Protein AF-A0A8H6W3G2-F1 (afdb_monomer_lite)

Organism: Mycena chlorophos (NCBI:txid658473)

Radius of gyration: 17.35 Å; chains: 1; bounding box: 37×32×39 Å

Foldseek 3Di:
DPLPDPLSVVLVVVPDDADQAADDDDPQVLQVLLCVLQVHHGDDDDDCDPPDPVVNVVVVCCVVPNDCVPADHPHVSCVSVVDDGDDSNRCSVPPVNVVRD

Secondary structure (DSSP, 8-state):
----SHHHHHTT-TT------S----HHHHHHHHHHHHTS-------S--SSHHHHHHHHHHHHH-SSTTS-SS-HHHHHTT-----HHHHIIIIIHHHH-

Sequence (101 aa):
MNYDTPKGREVGVLGGVFPVVSMRFTYPEFAKAIEKGIKKPVKFVPVESGGMAEYDETYEFQAQYGLYKDTPCPNPKLVALGVKFGSMEEFIAQEVVPRFG

pLDDT: mean 88.56, std 7.53, range [53.69, 96.56]

Structure (mmCIF, N/CA/C/O backbone):
data_AF-A0A8H6W3G2-F1
#
_entry.id   AF-A0A8H6W3G2-F1
#
loop_
_atom_site.group_PDB
_atom_site.id
_atom_site.type_symbol
_atom_site.label_atom_id
_atom_site.label_alt_id
_atom_site.label_comp_id
_atom_site.label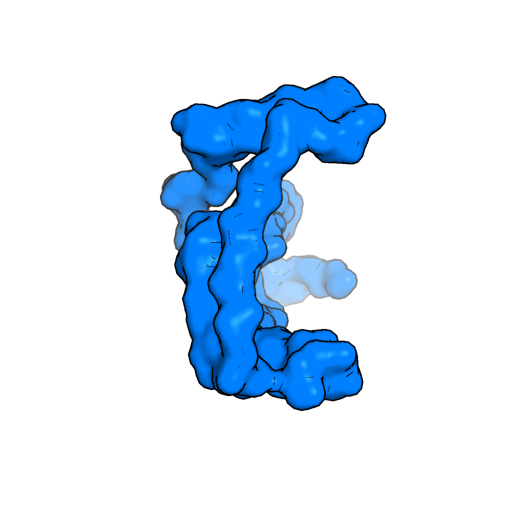_asym_id
_atom_site.label_entity_id
_atom_site.label_seq_id
_atom_site.pdbx_PDB_ins_code
_atom_site.Cartn_x
_atom_site.Cartn_y
_atom_site.Cartn_z
_atom_site.occupancy
_atom_site.B_iso_or_equiv
_atom_site.auth_seq_id
_atom_site.auth_comp_id
_atom_site.auth_asym_id
_atom_site.auth_atom_id
_atom_site.pdbx_PDB_model_num
ATOM 1 N N . MET A 1 1 ? 16.718 -11.138 -4.437 1.00 53.69 1 MET A N 1
ATOM 2 C CA . MET A 1 1 ? 16.419 -11.931 -5.650 1.00 53.69 1 MET A CA 1
ATOM 3 C C . MET A 1 1 ? 17.411 -11.537 -6.727 1.00 53.69 1 MET A C 1
ATOM 5 O O . MET A 1 1 ? 17.645 -10.346 -6.881 1.00 53.69 1 MET A O 1
ATOM 9 N N . ASN A 1 2 ? 18.015 -12.498 -7.427 1.00 54.44 2 ASN A N 1
ATOM 10 C CA . ASN A 1 2 ? 18.812 -12.195 -8.614 1.00 54.44 2 ASN A CA 1
ATOM 11 C C . ASN A 1 2 ? 17.844 -11.981 -9.789 1.00 54.44 2 ASN A C 1
ATOM 13 O O . ASN A 1 2 ? 17.154 -12.916 -10.189 1.00 54.44 2 ASN A O 1
ATOM 17 N N . TYR A 1 3 ? 17.739 -10.746 -10.279 1.00 64.19 3 TYR A N 1
ATOM 18 C CA . TYR A 1 3 ? 16.835 -10.391 -11.378 1.00 64.19 3 TYR A CA 1
ATOM 19 C C . TYR A 1 3 ? 17.461 -10.624 -12.760 1.00 64.19 3 TYR A C 1
ATOM 21 O O . TYR A 1 3 ? 16.761 -10.481 -13.762 1.00 64.19 3 TYR A O 1
ATOM 29 N N . ASP A 1 4 ? 18.736 -11.031 -12.832 1.00 74.44 4 ASP A N 1
ATOM 30 C CA . ASP A 1 4 ? 19.412 -11.408 -14.079 1.00 74.44 4 ASP A CA 1
ATOM 31 C C . ASP A 1 4 ? 19.026 -12.825 -14.526 1.00 74.44 4 ASP A C 1
ATOM 33 O O . ASP A 1 4 ? 19.822 -13.759 -14.574 1.00 74.44 4 ASP A O 1
ATOM 37 N N . THR A 1 5 ? 17.739 -12.990 -14.817 1.00 79.56 5 THR A N 1
ATOM 38 C CA . THR A 1 5 ? 17.155 -14.205 -15.388 1.00 79.56 5 THR A CA 1
ATOM 39 C C . THR A 1 5 ? 16.609 -13.897 -16.784 1.00 79.56 5 THR A C 1
ATOM 41 O O . THR A 1 5 ? 16.302 -12.734 -17.072 1.00 79.56 5 THR A O 1
ATOM 44 N N . PRO A 1 6 ? 16.410 -14.904 -17.659 1.00 80.81 6 PRO A N 1
ATOM 45 C CA . PRO A 1 6 ? 15.748 -14.696 -18.950 1.00 80.81 6 PRO A CA 1
ATOM 46 C C . PRO A 1 6 ? 14.406 -13.966 -18.810 1.00 80.81 6 PRO A C 1
ATOM 48 O O . PRO A 1 6 ? 14.133 -13.030 -19.558 1.00 80.81 6 PRO A O 1
ATOM 51 N N . LYS A 1 7 ? 13.624 -14.313 -17.776 1.00 79.31 7 LYS A N 1
ATOM 52 C CA . LYS A 1 7 ? 12.348 -13.656 -17.482 1.00 79.31 7 LYS A CA 1
ATOM 53 C C . LYS A 1 7 ? 12.528 -12.202 -17.048 1.00 79.31 7 LYS A C 1
ATOM 55 O O . LYS A 1 7 ? 11.786 -11.344 -17.506 1.00 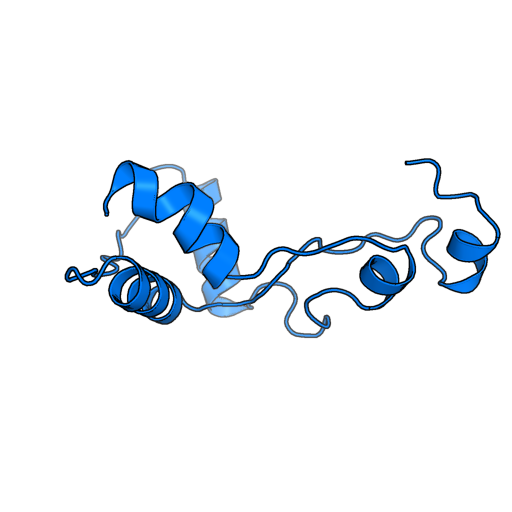79.31 7 LYS A O 1
ATOM 60 N N . GLY A 1 8 ? 13.526 -11.909 -16.211 1.00 77.56 8 GLY A N 1
ATOM 61 C CA . GLY A 1 8 ? 13.839 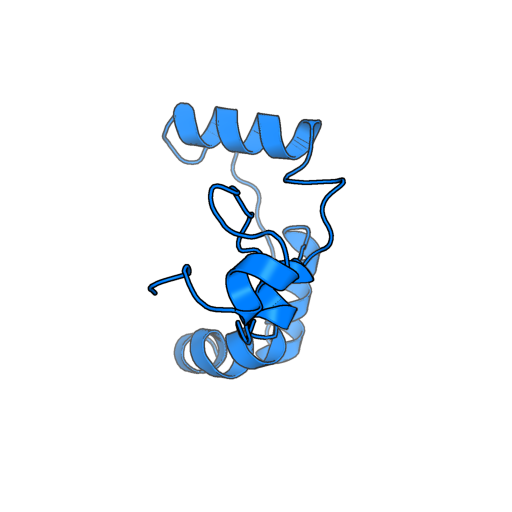-10.545 -15.774 1.00 77.56 8 GLY A CA 1
ATOM 62 C C . GLY A 1 8 ? 14.270 -9.613 -16.912 1.00 77.56 8 GLY A C 1
ATOM 63 O O . GLY A 1 8 ? 13.914 -8.431 -16.913 1.00 77.56 8 GLY A O 1
ATOM 64 N N . ARG A 1 9 ? 14.969 -10.156 -17.917 1.00 81.06 9 ARG A N 1
ATOM 65 C CA . ARG A 1 9 ? 15.303 -9.447 -19.162 1.00 81.06 9 ARG A CA 1
ATOM 66 C C . ARG A 1 9 ? 14.061 -9.210 -20.027 1.00 81.06 9 ARG A C 1
ATOM 68 O O . ARG A 1 9 ? 13.848 -8.085 -20.461 1.00 81.06 9 ARG A O 1
ATOM 75 N N . GLU A 1 10 ? 13.220 -10.230 -20.210 1.00 82.38 10 GLU A N 1
ATOM 76 C CA . GLU A 1 10 ? 11.967 -10.160 -20.985 1.00 82.38 10 GLU A CA 1
ATOM 77 C C . GLU A 1 10 ? 11.005 -9.084 -20.456 1.00 82.38 10 GLU A C 1
ATOM 79 O O . GLU A 1 10 ? 10.504 -8.266 -21.222 1.00 82.38 10 GLU A O 1
ATOM 84 N N . VAL A 1 11 ? 10.767 -9.042 -19.141 1.00 81.38 11 VAL A N 1
ATOM 85 C CA . VAL A 1 11 ? 9.828 -8.073 -18.544 1.00 81.38 11 VAL A CA 1
ATOM 86 C C . VAL A 1 11 ? 10.445 -6.681 -18.329 1.00 81.38 11 VAL A C 1
ATOM 88 O O . VAL A 1 11 ? 9.771 -5.760 -17.858 1.00 81.38 11 VAL A O 1
ATOM 91 N N . GLY A 1 12 ? 11.732 -6.513 -18.655 1.00 80.50 12 GLY A N 1
ATOM 92 C CA . GLY A 1 12 ? 12.452 -5.247 -18.552 1.00 80.50 12 GLY A CA 1
ATOM 93 C C . GLY A 1 12 ? 12.484 -4.694 -17.127 1.00 80.50 12 GLY A C 1
ATOM 94 O O . GLY A 1 12 ? 12.054 -3.556 -16.907 1.00 80.50 12 GLY A O 1
ATOM 95 N N . VAL A 1 13 ? 12.923 -5.515 -16.164 1.00 81.00 13 VAL A N 1
ATOM 96 C CA . VAL A 1 13 ? 13.064 -5.119 -14.745 1.00 81.00 13 VAL A CA 1
ATOM 97 C C . VAL A 1 13 ? 14.506 -4.845 -14.319 1.00 81.00 13 VAL A C 1
ATOM 99 O O . VAL A 1 13 ? 14.732 -4.282 -13.250 1.00 81.00 13 VAL A O 1
ATOM 102 N N . LEU A 1 14 ? 15.490 -5.220 -15.139 1.00 81.56 14 LEU A N 1
ATOM 103 C CA . LEU A 1 14 ? 16.899 -4.968 -14.844 1.00 81.56 14 LEU A CA 1
ATOM 104 C C . LEU A 1 14 ? 17.183 -3.464 -14.789 1.00 81.56 14 LEU A C 1
ATOM 106 O O . LEU A 1 14 ? 16.903 -2.743 -15.742 1.00 81.56 14 LEU A O 1
ATOM 110 N N . GLY A 1 15 ? 17.723 -3.002 -13.659 1.00 77.81 15 GLY A N 1
ATOM 111 C CA . GLY A 1 15 ? 18.035 -1.589 -13.417 1.00 77.81 15 GLY A CA 1
ATOM 112 C C . GLY A 1 15 ? 16.818 -0.683 -13.184 1.00 77.81 15 GLY A C 1
ATOM 113 O O . GLY A 1 15 ? 16.990 0.520 -13.019 1.00 77.81 15 GLY A O 1
ATOM 114 N N . GLY A 1 16 ? 15.598 -1.233 -13.165 1.00 82.12 16 GLY A N 1
ATOM 115 C CA . GLY A 1 16 ? 14.375 -0.461 -12.954 1.00 82.12 16 GLY A CA 1
ATOM 116 C C . GLY A 1 16 ? 14.024 -0.284 -11.477 1.00 82.12 16 GLY A C 1
ATOM 117 O O . GLY A 1 16 ? 14.219 -1.189 -10.666 1.00 82.12 16 GLY A O 1
ATOM 118 N N . VAL A 1 17 ? 13.445 0.869 -11.139 1.00 82.50 17 VAL A N 1
ATOM 119 C CA . VAL A 1 17 ? 12.819 1.118 -9.834 1.00 82.50 17 VAL A CA 1
ATOM 120 C C . VAL A 1 17 ? 11.315 0.925 -9.977 1.00 82.50 17 VAL A C 1
ATOM 122 O O . VAL A 1 17 ? 10.674 1.581 -10.797 1.00 82.50 17 VAL A O 1
ATOM 125 N N . PHE A 1 18 ? 10.748 0.018 -9.181 1.00 86.25 18 PHE A N 1
ATOM 126 C CA . PHE A 1 18 ? 9.325 -0.311 -9.223 1.00 86.25 18 PHE A CA 1
ATOM 127 C C . PHE A 1 18 ? 8.706 -0.129 -7.838 1.00 86.25 18 PHE A C 1
ATOM 129 O O . PHE A 1 18 ? 9.186 -0.747 -6.886 1.00 86.25 18 PHE A O 1
ATOM 136 N N . PRO A 1 19 ? 7.641 0.680 -7.700 1.00 86.56 19 PRO A N 1
ATOM 137 C CA . PRO A 1 19 ? 6.949 0.806 -6.428 1.00 86.56 19 PRO A CA 1
ATOM 138 C C . PRO A 1 19 ? 6.280 -0.525 -6.066 1.00 86.56 19 PRO A C 1
ATOM 140 O O . PRO A 1 19 ? 5.562 -1.118 -6.876 1.00 86.56 19 PRO A O 1
ATOM 143 N N . VAL A 1 20 ? 6.519 -0.988 -4.839 1.00 88.81 20 VAL A N 1
ATOM 144 C CA . VAL A 1 20 ? 5.914 -2.207 -4.292 1.00 88.81 20 VAL A CA 1
ATOM 145 C C . VAL A 1 20 ? 4.660 -1.804 -3.527 1.00 88.81 20 VAL A C 1
ATOM 147 O O . VAL A 1 20 ? 4.705 -1.516 -2.336 1.00 88.81 20 VAL A O 1
ATOM 150 N N . VAL A 1 21 ? 3.540 -1.740 -4.241 1.00 89.69 21 VAL A N 1
ATOM 151 C CA . VAL A 1 21 ? 2.231 -1.393 -3.677 1.00 89.69 21 VAL A CA 1
ATOM 152 C C . VAL A 1 21 ? 1.231 -2.457 -4.120 1.00 89.69 21 VAL A C 1
ATOM 154 O O . VAL A 1 21 ? 1.215 -2.827 -5.294 1.00 89.69 21 VAL A O 1
ATOM 157 N N . SER A 1 22 ? 0.438 -2.982 -3.184 1.00 90.31 22 SER A N 1
ATOM 158 C CA . SER A 1 22 ? -0.588 -3.999 -3.455 1.00 90.31 22 SER A CA 1
ATOM 159 C C . SER A 1 22 ? -1.928 -3.387 -3.866 1.00 90.31 22 SER A C 1
ATOM 161 O O . SER A 1 22 ? -2.598 -3.894 -4.759 1.00 90.31 22 SER A O 1
ATOM 163 N N . MET A 1 23 ? -2.319 -2.293 -3.216 1.00 89.62 23 MET A N 1
ATOM 164 C CA . MET A 1 23 ? -3.593 -1.602 -3.412 1.00 89.62 23 MET A CA 1
ATOM 165 C C . MET A 1 23 ? -3.490 -0.151 -2.947 1.00 89.62 23 MET A C 1
ATOM 167 O O . MET A 1 23 ? -2.568 0.213 -2.218 1.00 89.62 23 MET A O 1
ATOM 171 N N . ARG A 1 24 ? -4.443 0.682 -3.367 1.00 88.94 24 ARG A N 1
ATOM 172 C CA . ARG A 1 24 ? -4.567 2.069 -2.910 1.00 88.94 24 ARG A CA 1
ATOM 173 C C . ARG A 1 24 ? -5.894 2.245 -2.200 1.00 88.94 24 ARG A C 1
ATOM 175 O O . ARG A 1 24 ? -6.927 1.857 -2.734 1.00 88.94 24 ARG A O 1
ATOM 182 N N . PHE A 1 25 ? -5.834 2.873 -1.039 1.00 89.25 25 PHE A N 1
ATOM 183 C CA . PHE A 1 25 ? -6.996 3.276 -0.270 1.00 89.25 25 PHE A CA 1
ATOM 184 C C . PHE A 1 25 ? -6.794 4.694 0.232 1.00 89.25 25 PHE A C 1
ATOM 186 O O . PHE A 1 25 ? -5.683 5.092 0.583 1.00 89.25 25 PHE A O 1
ATOM 193 N N . THR A 1 26 ? -7.888 5.429 0.330 1.00 89.62 26 THR A N 1
ATOM 194 C CA . THR A 1 26 ? -7.975 6.541 1.271 1.00 89.62 26 THR A CA 1
ATOM 195 C C . THR A 1 26 ? -8.084 5.991 2.699 1.00 89.62 26 THR A C 1
ATOM 197 O O . THR A 1 26 ? -8.597 4.889 2.919 1.00 89.62 26 THR A O 1
ATOM 200 N N . TYR A 1 27 ? -7.648 6.756 3.703 1.00 90.69 27 TYR A N 1
ATOM 201 C CA . TYR A 1 27 ? -7.780 6.334 5.105 1.00 90.69 27 TYR A CA 1
ATOM 202 C C . TYR A 1 27 ? -9.223 5.967 5.519 1.00 90.69 27 TYR A C 1
ATOM 204 O O . TYR A 1 27 ? -9.396 4.969 6.224 1.00 90.69 27 TYR A O 1
ATOM 212 N N . PRO A 1 28 ? -10.281 6.673 5.063 1.00 92.19 28 PRO A N 1
ATOM 213 C CA . PRO A 1 28 ? -11.659 6.260 5.327 1.00 92.19 28 PRO A CA 1
ATOM 214 C C . PRO A 1 28 ? -12.050 4.924 4.684 1.00 92.19 28 PRO A C 1
ATOM 216 O O . PRO A 1 28 ? -12.784 4.149 5.295 1.00 92.19 28 PRO A O 1
ATOM 219 N N . GLU A 1 29 ? -11.587 4.629 3.467 1.00 93.69 29 GLU A N 1
ATOM 220 C CA . GLU A 1 29 ? -11.852 3.332 2.826 1.00 93.69 29 GLU A CA 1
ATOM 221 C C . GLU A 1 29 ? -11.140 2.197 3.559 1.00 93.69 29 GLU A C 1
ATOM 223 O O . GLU A 1 29 ? -11.736 1.144 3.786 1.00 93.69 29 GLU A O 1
ATOM 228 N N . PHE A 1 30 ? -9.905 2.437 4.003 1.00 94.06 30 PHE A N 1
ATOM 229 C CA . PHE A 1 30 ? -9.154 1.492 4.822 1.00 94.06 30 PHE A CA 1
ATOM 230 C C . PHE A 1 30 ? -9.875 1.197 6.147 1.00 94.06 30 PHE A C 1
ATOM 232 O O . PHE A 1 30 ? -10.077 0.034 6.497 1.00 94.06 30 PHE A O 1
ATOM 239 N N . ALA A 1 31 ? -10.361 2.235 6.841 1.00 95.00 31 ALA A N 1
ATOM 240 C CA . ALA A 1 31 ? -11.159 2.081 8.059 1.00 95.00 31 ALA A CA 1
ATOM 241 C C . ALA A 1 31 ? -12.446 1.270 7.816 1.00 95.00 31 ALA A C 1
ATOM 243 O O . ALA A 1 31 ? -12.747 0.360 8.587 1.00 95.00 31 ALA A O 1
ATOM 244 N N . LYS A 1 32 ? -13.167 1.533 6.716 1.00 95.62 32 LYS A N 1
ATOM 245 C CA . LYS A 1 32 ? -14.367 0.765 6.330 1.00 95.62 32 LYS A CA 1
ATOM 246 C C . LYS A 1 32 ? -14.058 -0.702 6.028 1.00 95.62 32 LYS A C 1
ATOM 248 O O . LYS A 1 32 ? -14.845 -1.575 6.393 1.00 95.62 32 LYS A O 1
ATOM 253 N N . ALA A 1 33 ? -12.935 -0.988 5.369 1.00 95.31 33 ALA A N 1
ATOM 254 C CA . ALA A 1 33 ? -12.510 -2.359 5.096 1.00 95.31 33 ALA A CA 1
ATOM 255 C C . ALA A 1 33 ? -12.250 -3.128 6.402 1.00 95.31 33 ALA A C 1
ATOM 257 O O . ALA A 1 33 ? -12.736 -4.249 6.563 1.00 95.31 33 ALA A O 1
ATOM 258 N N . ILE A 1 34 ? -11.563 -2.498 7.359 1.00 95.88 34 ILE A N 1
ATOM 259 C CA . ILE A 1 34 ? -11.319 -3.064 8.691 1.00 95.88 34 ILE A CA 1
ATOM 260 C C . ILE A 1 34 ? -12.639 -3.281 9.438 1.00 95.88 34 ILE A C 1
ATOM 262 O O . ILE A 1 34 ? -12.878 -4.395 9.900 1.00 95.88 34 ILE A O 1
ATOM 266 N N . GLU A 1 35 ? -13.511 -2.267 9.516 1.00 96.00 35 GLU A N 1
ATOM 267 C CA . GLU A 1 35 ? -14.829 -2.352 10.171 1.00 96.00 35 GLU A CA 1
ATOM 268 C C . GLU A 1 35 ? -15.640 -3.544 9.654 1.00 96.00 35 GLU A C 1
ATOM 270 O O . GLU A 1 35 ? -16.163 -4.337 10.441 1.00 96.00 35 GLU A O 1
ATOM 275 N N . LYS A 1 36 ? -15.684 -3.722 8.328 1.00 93.75 36 LYS A N 1
ATOM 276 C CA . LYS A 1 36 ? -16.359 -4.858 7.691 1.00 93.75 36 LYS A CA 1
ATOM 277 C C . LYS A 1 36 ? -15.767 -6.200 8.126 1.00 93.75 36 LYS A C 1
ATOM 279 O O . LYS A 1 36 ? -16.514 -7.161 8.308 1.00 93.75 36 LYS A O 1
ATOM 284 N N . GLY A 1 37 ? -14.446 -6.282 8.269 1.00 93.38 37 GLY A N 1
ATOM 285 C CA . GLY A 1 37 ? -13.764 -7.523 8.619 1.00 93.38 37 GLY A CA 1
ATOM 286 C C . GLY A 1 37 ? -13.872 -7.907 10.095 1.00 93.38 37 GLY A C 1
ATOM 287 O O . GLY A 1 37 ? -14.134 -9.070 10.389 1.00 93.38 37 GLY A O 1
ATOM 288 N N . ILE A 1 38 ? -13.738 -6.950 11.021 1.00 94.81 38 ILE A N 1
ATOM 289 C CA . ILE A 1 38 ? -13.828 -7.221 12.470 1.00 94.81 38 ILE A CA 1
ATOM 290 C C . ILE A 1 38 ? -15.249 -7.094 13.034 1.00 94.81 38 ILE A C 1
ATOM 292 O O . ILE A 1 38 ? -15.487 -7.459 14.181 1.00 94.81 38 ILE A O 1
ATOM 296 N N . LYS A 1 39 ? -16.200 -6.573 12.246 1.00 92.50 39 LYS A N 1
ATOM 297 C CA . LYS A 1 39 ? -17.606 -6.349 12.636 1.00 92.50 39 LYS A CA 1
ATOM 298 C C . LYS A 1 39 ? -17.770 -5.456 13.874 1.00 92.50 39 LYS A C 1
ATOM 300 O O . LYS A 1 39 ? -18.724 -5.608 14.636 1.00 92.50 39 LYS A O 1
ATOM 305 N N . LYS A 1 40 ? -16.846 -4.516 14.069 1.00 93.94 40 LYS A N 1
ATOM 306 C CA . LYS A 1 40 ? -16.858 -3.510 15.140 1.00 93.94 40 LYS A CA 1
ATOM 307 C C . LYS A 1 40 ? -16.648 -2.131 14.520 1.00 93.94 40 LYS A C 1
ATOM 309 O O . LYS A 1 40 ? -15.925 -2.055 13.529 1.00 93.94 40 LYS A O 1
ATOM 314 N N . PRO A 1 41 ? -17.229 -1.059 15.089 1.00 94.75 41 PRO A N 1
ATOM 315 C CA . PRO A 1 41 ? -17.066 0.285 14.550 1.00 94.75 41 PRO A CA 1
ATOM 316 C C . PRO A 1 41 ? -15.593 0.696 14.473 1.00 94.75 41 PRO A C 1
ATOM 318 O O . PRO A 1 41 ? -14.880 0.614 15.475 1.00 94.75 41 PRO A O 1
ATOM 321 N N . VAL A 1 42 ? -15.152 1.187 13.315 1.00 95.56 42 VAL A N 1
ATOM 322 C CA . VAL A 1 42 ? -13.798 1.724 13.121 1.00 95.56 42 VAL A CA 1
ATOM 323 C C . VAL A 1 42 ? -13.893 3.111 12.515 1.00 95.56 42 VAL A C 1
ATOM 325 O O . VAL A 1 42 ? -14.542 3.335 11.497 1.00 95.56 42 VAL A O 1
ATOM 328 N N . LYS A 1 43 ? -13.207 4.067 13.139 1.00 92.81 43 LYS A N 1
ATOM 329 C CA . LYS A 1 43 ? -13.125 5.440 12.651 1.00 92.81 43 LYS A CA 1
ATOM 330 C C . LYS A 1 43 ? -11.675 5.801 12.410 1.00 92.81 43 LYS A C 1
ATOM 332 O O . LYS A 1 43 ? -10.838 5.641 13.292 1.00 92.81 43 LYS A O 1
ATOM 337 N N . PHE A 1 44 ? -11.406 6.333 11.226 1.00 92.19 44 PHE A N 1
ATOM 338 C CA . PHE A 1 44 ? -10.196 7.104 11.018 1.00 92.19 44 PHE A CA 1
ATOM 339 C C . PHE A 1 44 ? -10.362 8.463 11.703 1.00 92.19 44 PHE A C 1
ATOM 341 O O . PHE A 1 44 ? -11.352 9.156 11.464 1.00 92.19 44 PHE A O 1
ATOM 348 N N . VAL A 1 45 ? -9.408 8.821 12.558 1.00 91.06 45 VAL A N 1
ATOM 349 C CA . VAL A 1 45 ? -9.346 10.125 13.220 1.00 91.06 45 VAL A CA 1
ATOM 350 C C . VAL A 1 45 ? -8.086 10.819 12.706 1.00 91.06 45 VAL A C 1
ATOM 352 O O . VAL A 1 45 ? -6.993 10.331 13.000 1.00 91.06 45 VAL A O 1
ATOM 355 N N . PRO A 1 46 ? -8.206 11.894 11.907 1.00 85.12 46 PRO A N 1
ATOM 356 C CA . PRO A 1 46 ? -7.039 12.638 11.465 1.00 85.12 46 PRO A CA 1
ATOM 357 C C . PRO A 1 46 ? -6.406 13.349 12.663 1.00 85.12 46 PRO A C 1
ATOM 359 O O . PRO A 1 46 ? -7.108 13.868 13.533 1.00 85.12 46 PRO A O 1
ATOM 362 N N . VAL A 1 47 ? -5.080 13.375 12.685 1.00 87.75 47 VAL A N 1
ATOM 363 C CA . VAL A 1 47 ? -4.291 14.196 13.605 1.00 87.75 47 VAL A CA 1
ATOM 364 C C . VAL A 1 47 ? -3.592 15.283 12.800 1.00 87.75 47 VAL A C 1
ATOM 366 O O . VAL A 1 47 ? -3.301 15.078 11.623 1.00 87.75 47 VAL A O 1
ATOM 369 N N . GLU A 1 48 ? -3.348 16.435 13.420 1.00 85.31 48 GLU A N 1
ATOM 370 C CA . GLU A 1 48 ? -2.701 17.574 12.753 1.00 85.31 48 GLU A CA 1
ATOM 371 C C . GLU A 1 48 ? -1.217 17.318 12.456 1.00 85.31 48 GLU A C 1
ATOM 373 O O . GLU A 1 48 ? -0.685 17.879 11.508 1.00 85.31 48 GLU A O 1
ATOM 378 N N . SER A 1 49 ? -0.558 16.463 13.246 1.00 89.50 49 SER A N 1
ATOM 379 C CA . SER A 1 49 ? 0.856 16.118 13.089 1.00 89.50 49 SER A CA 1
ATOM 380 C C . SER A 1 49 ? 1.139 14.702 13.598 1.00 89.50 49 SER A C 1
ATOM 382 O O . SER A 1 49 ? 0.578 14.260 14.605 1.00 89.50 49 SER A O 1
ATOM 384 N N . GLY A 1 50 ? 2.035 13.995 12.911 1.00 84.50 50 GLY A N 1
ATOM 385 C CA . GLY A 1 50 ? 2.642 12.731 13.324 1.00 84.50 50 GLY A CA 1
ATOM 386 C C . GLY A 1 50 ? 3.794 12.895 14.323 1.00 84.50 50 GLY A C 1
ATOM 387 O O . GLY A 1 50 ? 4.370 11.895 14.751 1.00 84.50 50 GLY A O 1
ATOM 388 N N . GLY A 1 51 ? 4.133 14.133 14.705 1.00 91.00 51 GLY A N 1
ATOM 389 C CA . GLY A 1 51 ? 5.172 14.459 15.685 1.00 91.00 51 GLY A CA 1
ATOM 390 C C . GLY A 1 51 ? 6.590 14.565 15.116 1.00 91.00 51 GLY A C 1
ATOM 391 O O . GLY A 1 51 ? 7.530 14.768 15.884 1.00 91.00 51 GLY A O 1
ATOM 392 N N . MET A 1 52 ? 6.756 14.441 13.795 1.00 94.06 52 MET A N 1
ATOM 393 C CA . MET A 1 52 ? 8.009 14.703 13.079 1.00 94.06 52 MET A CA 1
ATOM 394 C C . MET A 1 52 ? 7.696 15.449 11.785 1.00 94.06 52 MET A C 1
ATOM 396 O O . MET A 1 52 ? 6.866 14.988 10.997 1.00 94.06 52 MET A O 1
ATOM 400 N N . ALA A 1 53 ? 8.383 16.568 11.562 1.00 93.56 53 ALA A N 1
ATOM 401 C CA . ALA A 1 53 ? 8.125 17.455 10.431 1.00 93.56 53 ALA A CA 1
ATOM 402 C C . ALA A 1 53 ? 8.265 16.728 9.085 1.00 93.56 53 ALA A C 1
ATOM 404 O O . ALA A 1 53 ? 7.452 16.915 8.189 1.00 93.56 53 ALA A O 1
ATOM 405 N N . GLU A 1 54 ? 9.235 15.822 8.969 1.00 93.19 54 GLU A N 1
ATOM 406 C CA . GLU A 1 54 ? 9.499 15.070 7.744 1.00 93.19 54 GLU A CA 1
ATOM 407 C C . GLU A 1 54 ? 8.331 14.146 7.364 1.00 93.19 54 GLU A C 1
ATOM 409 O O . GLU A 1 54 ? 8.043 13.950 6.179 1.00 93.19 54 GLU A O 1
ATOM 414 N N . TYR A 1 55 ? 7.638 13.575 8.357 1.00 91.19 55 TYR A N 1
ATOM 415 C CA . TYR A 1 55 ? 6.446 12.768 8.103 1.00 91.19 55 TYR A CA 1
ATOM 416 C C . TYR A 1 55 ? 5.257 13.636 7.710 1.00 91.19 55 TYR A C 1
ATOM 418 O O . TYR A 1 55 ? 4.545 13.275 6.774 1.00 91.19 55 TYR A O 1
ATOM 426 N N . ASP A 1 56 ? 5.067 14.772 8.376 1.00 92.25 56 ASP A N 1
ATOM 427 C CA . ASP A 1 56 ? 3.964 15.690 8.085 1.00 92.25 56 ASP A CA 1
ATOM 428 C C . ASP A 1 56 ? 4.082 16.257 6.668 1.00 92.25 56 ASP A C 1
ATOM 430 O O . ASP A 1 56 ? 3.146 16.132 5.879 1.00 92.25 56 ASP A O 1
ATOM 434 N N . GLU A 1 57 ? 5.270 16.738 6.291 1.00 93.75 57 GLU A N 1
ATOM 435 C CA . GLU A 1 57 ? 5.570 17.200 4.931 1.00 93.75 57 GLU A CA 1
ATOM 436 C C . GLU A 1 57 ? 5.327 16.098 3.893 1.00 93.75 57 GLU A C 1
ATOM 438 O O . GLU A 1 57 ? 4.762 16.333 2.821 1.00 93.75 57 GLU A O 1
ATOM 443 N N . THR A 1 58 ? 5.713 14.860 4.215 1.00 90.81 58 THR A N 1
ATOM 444 C CA . THR A 1 58 ? 5.487 13.712 3.334 1.00 90.81 58 THR A CA 1
ATOM 445 C C . THR A 1 58 ? 3.994 13.423 3.159 1.00 90.81 58 THR A C 1
ATOM 447 O O . THR A 1 58 ? 3.556 13.159 2.036 1.00 90.81 58 THR A O 1
ATOM 450 N N . TYR A 1 59 ? 3.197 13.467 4.229 1.00 89.56 59 TYR A N 1
ATOM 451 C CA . TYR A 1 59 ? 1.752 13.2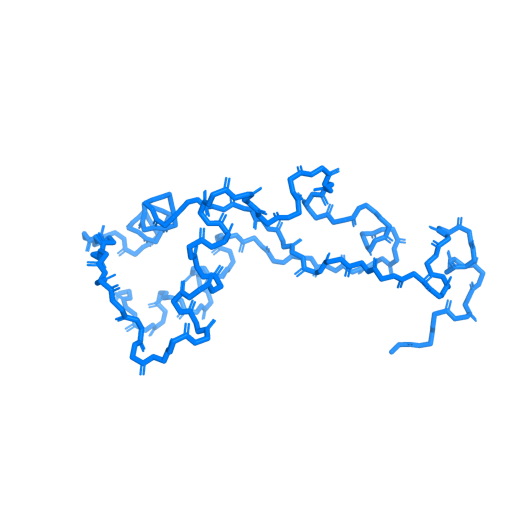44 4.149 1.00 89.56 59 TYR A CA 1
ATOM 452 C C . TYR A 1 59 ? 1.033 14.378 3.423 1.00 89.56 59 TYR A C 1
ATOM 454 O O . TYR A 1 59 ? 0.164 14.094 2.598 1.00 89.56 59 TYR A O 1
ATOM 462 N N . GLU A 1 60 ? 1.415 15.634 3.653 1.00 90.38 60 GLU A N 1
ATOM 463 C CA . GLU A 1 60 ? 0.885 16.784 2.915 1.00 90.38 60 GLU A CA 1
ATOM 464 C C . GLU A 1 60 ? 1.190 16.669 1.421 1.00 90.38 60 GLU A C 1
ATOM 466 O O . GLU A 1 60 ? 0.289 16.772 0.581 1.00 90.38 60 GLU A O 1
ATOM 471 N N . PHE A 1 61 ? 2.440 16.350 1.077 1.00 90.75 61 PHE A N 1
ATOM 472 C CA . PHE A 1 61 ? 2.842 16.117 -0.304 1.00 90.75 61 PHE A CA 1
ATOM 473 C C . PHE A 1 61 ? 2.031 14.980 -0.941 1.00 90.75 61 PHE A C 1
ATOM 475 O O . PHE A 1 61 ? 1.510 15.118 -2.051 1.00 90.75 61 PHE A O 1
ATOM 482 N N . GLN A 1 62 ? 1.867 13.856 -0.240 1.00 89.62 62 GLN A N 1
ATOM 483 C CA . GLN A 1 62 ? 1.068 12.733 -0.731 1.00 89.62 62 GLN A CA 1
ATOM 484 C C . GLN A 1 62 ? -0.419 13.079 -0.851 1.00 89.62 62 GLN A C 1
ATOM 486 O O . GLN A 1 62 ? -1.060 12.628 -1.798 1.00 89.62 62 GLN A O 1
ATOM 491 N N . ALA A 1 63 ? -0.978 13.886 0.047 1.00 86.69 63 ALA A N 1
ATOM 492 C CA . ALA A 1 63 ? -2.365 14.328 -0.039 1.00 86.69 63 ALA A CA 1
ATOM 493 C C . ALA A 1 63 ? -2.589 15.231 -1.262 1.00 86.69 63 ALA A C 1
ATOM 495 O O . ALA A 1 63 ? -3.581 15.076 -1.977 1.00 86.69 63 ALA A O 1
ATOM 496 N N . GLN A 1 64 ? -1.644 16.130 -1.546 1.00 89.38 64 GLN A N 1
ATOM 497 C CA . GLN A 1 64 ? -1.737 17.067 -2.663 1.00 89.38 64 GLN A CA 1
ATOM 498 C C . GLN A 1 64 ? -1.484 16.387 -4.017 1.00 89.38 64 GLN A C 1
ATOM 500 O O . GLN A 1 64 ? -2.256 16.536 -4.970 1.00 89.38 64 GLN A O 1
ATOM 505 N N . TYR A 1 65 ? -0.411 15.605 -4.118 1.00 88.56 65 TYR A N 1
ATOM 506 C CA . TYR A 1 65 ? 0.069 15.077 -5.396 1.00 88.56 65 TYR A CA 1
ATOM 507 C C . TYR A 1 65 ? -0.259 13.601 -5.610 1.00 88.56 65 TYR A C 1
ATOM 509 O O . TYR A 1 65 ? -0.275 13.154 -6.756 1.00 88.56 65 TYR A O 1
ATOM 517 N N . GLY A 1 66 ? -0.655 12.872 -4.565 1.00 85.50 66 GLY A N 1
ATOM 518 C CA . GLY A 1 66 ? -0.875 11.425 -4.567 1.00 85.50 66 GLY A CA 1
ATOM 519 C C . GLY A 1 66 ? 0.400 10.613 -4.745 1.00 85.50 66 GLY A C 1
ATOM 520 O O . GLY A 1 66 ? 1.411 11.083 -5.263 1.00 85.50 66 GLY A O 1
ATOM 521 N N . LEU A 1 67 ? 0.332 9.343 -4.353 1.00 84.06 67 LEU A N 1
ATOM 522 C CA . LEU A 1 67 ? 1.461 8.427 -4.448 1.00 84.06 67 LEU A CA 1
ATOM 523 C C . LEU A 1 67 ? 1.329 7.512 -5.679 1.00 84.06 67 LEU A C 1
ATOM 525 O O . LEU A 1 67 ? 0.427 6.673 -5.771 1.00 84.06 67 LEU A O 1
ATOM 529 N N . TYR A 1 68 ? 2.257 7.673 -6.628 1.00 84.31 68 TYR A N 1
ATOM 530 C CA . TYR A 1 68 ? 2.358 6.875 -7.858 1.00 84.31 68 TYR A CA 1
ATOM 531 C C . TYR A 1 68 ? 1.072 6.86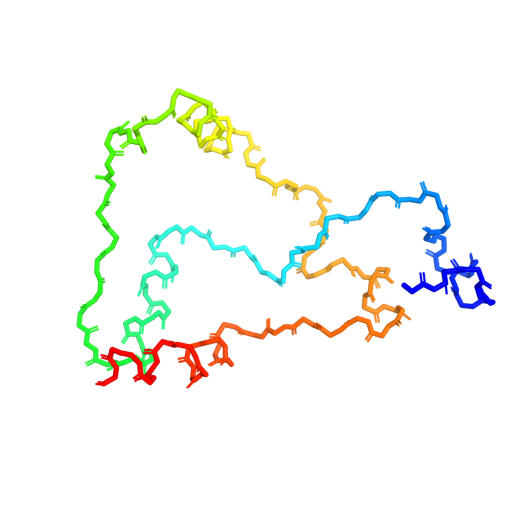1 -8.707 1.00 84.31 68 TYR A C 1
ATOM 533 O O . TYR A 1 68 ? 0.659 5.789 -9.148 1.00 84.31 68 TYR A O 1
ATOM 541 N N . LYS A 1 69 ? 0.414 8.012 -8.911 1.00 81.94 69 LYS A N 1
ATOM 542 C CA . LYS A 1 69 ? -0.899 8.104 -9.589 1.00 81.94 69 LYS A CA 1
ATOM 543 C C . LYS A 1 69 ? -0.947 7.399 -10.953 1.00 81.94 69 LYS A C 1
ATOM 545 O O . LYS A 1 69 ? -1.917 6.701 -11.230 1.00 81.94 69 LYS A O 1
ATOM 550 N N . ASP A 1 70 ? 0.125 7.499 -11.734 1.00 86.31 70 ASP A N 1
ATOM 551 C CA . ASP A 1 70 ? 0.179 6.977 -13.108 1.00 86.31 70 ASP A CA 1
ATOM 552 C C . ASP A 1 70 ? 0.725 5.543 -13.207 1.00 86.31 70 ASP A C 1
ATOM 554 O O . ASP A 1 70 ? 0.876 4.994 -14.299 1.00 86.31 70 ASP A O 1
ATOM 558 N N . THR A 1 71 ? 1.021 4.905 -12.070 1.00 85.69 71 THR A N 1
ATOM 559 C CA . THR A 1 71 ? 1.561 3.542 -12.043 1.00 85.69 71 THR A CA 1
ATOM 560 C C . THR A 1 71 ? 0.455 2.537 -11.715 1.00 85.69 71 THR A C 1
ATOM 562 O O . THR A 1 71 ? -0.206 2.670 -10.677 1.00 85.69 71 THR A O 1
ATOM 565 N N . PRO A 1 72 ? 0.261 1.476 -12.519 1.00 89.12 72 PRO A N 1
ATOM 566 C CA . PRO A 1 72 ? -0.640 0.388 -12.156 1.00 89.12 72 PRO A CA 1
ATOM 567 C C . PRO A 1 72 ? -0.249 -0.250 -10.816 1.00 89.12 72 PRO A C 1
ATOM 569 O O . PRO A 1 72 ? 0.935 -0.412 -10.512 1.00 89.12 72 PRO A O 1
ATOM 572 N N . CYS A 1 73 ? -1.252 -0.601 -10.015 1.00 88.75 73 CYS A N 1
ATOM 573 C CA . CYS A 1 73 ? -1.084 -1.196 -8.694 1.00 88.75 73 CYS A CA 1
ATOM 574 C C . CYS A 1 73 ? -1.983 -2.442 -8.578 1.00 88.75 73 CYS A C 1
ATOM 576 O O . CYS A 1 73 ? -3.201 -2.281 -8.690 1.00 88.75 73 CYS A O 1
ATOM 578 N N . PRO A 1 74 ? -1.423 -3.651 -8.382 1.00 92.38 74 PRO A N 1
ATOM 579 C CA . PRO A 1 74 ? 0.009 -3.956 -8.335 1.00 92.38 74 PRO A CA 1
ATOM 580 C C . PRO A 1 74 ? 0.734 -3.716 -9.666 1.00 92.38 74 PRO A C 1
ATOM 582 O O . PRO A 1 74 ? 0.126 -3.705 -10.736 1.00 92.38 74 PRO A O 1
ATOM 585 N N . ASN A 1 75 ? 2.057 -3.544 -9.614 1.00 91.12 75 ASN A N 1
ATOM 586 C CA . ASN A 1 75 ? 2.845 -3.340 -10.826 1.00 91.12 75 ASN A CA 1
ATOM 587 C C . ASN A 1 75 ? 2.866 -4.628 -11.688 1.00 91.12 75 ASN A C 1
ATOM 589 O O . ASN A 1 75 ? 3.322 -5.669 -11.205 1.00 91.12 75 ASN A O 1
ATOM 593 N N . PRO A 1 76 ? 2.459 -4.581 -12.973 1.00 90.62 76 PRO A N 1
ATOM 594 C CA . PRO A 1 76 ? 2.325 -5.770 -13.815 1.00 90.62 76 PRO A CA 1
ATOM 595 C C . PRO A 1 76 ? 3.661 -6.466 -14.088 1.00 90.62 76 PRO A C 1
ATOM 597 O O . PRO A 1 76 ? 3.690 -7.685 -14.234 1.00 90.62 76 PRO A O 1
ATOM 600 N N . LYS A 1 77 ? 4.781 -5.730 -14.103 1.00 89.62 77 LYS A N 1
ATOM 601 C CA . LYS A 1 77 ? 6.113 -6.330 -14.259 1.00 89.62 77 LYS A CA 1
ATOM 602 C C . LYS A 1 77 ? 6.501 -7.150 -13.034 1.00 89.62 77 LYS A C 1
ATOM 604 O O . LYS A 1 77 ? 7.073 -8.223 -13.183 1.00 89.62 77 LYS A O 1
ATOM 609 N N . LEU A 1 78 ? 6.152 -6.680 -11.834 1.00 89.81 78 LEU A N 1
ATOM 610 C CA . LEU A 1 78 ? 6.385 -7.431 -10.598 1.00 89.81 78 LEU A CA 1
ATOM 611 C C . LEU A 1 78 ? 5.509 -8.688 -10.552 1.00 89.81 78 LEU A C 1
ATOM 613 O O . LEU A 1 78 ? 6.006 -9.770 -10.246 1.00 89.81 78 LEU A O 1
ATOM 617 N N . VAL A 1 79 ? 4.239 -8.578 -10.949 1.00 91.44 79 VAL A N 1
ATOM 618 C CA . VAL A 1 79 ? 3.341 -9.739 -11.073 1.00 91.44 79 VAL A CA 1
ATOM 619 C C . VAL A 1 79 ? 3.887 -10.755 -12.085 1.00 91.44 79 VAL A C 1
ATOM 621 O O . VAL A 1 79 ? 3.913 -11.949 -11.801 1.00 91.44 79 VAL A O 1
ATOM 624 N N . ALA A 1 80 ? 4.404 -10.301 -13.232 1.00 89.50 80 ALA A N 1
ATOM 625 C CA . ALA A 1 80 ? 4.996 -11.167 -14.255 1.00 89.50 80 ALA A CA 1
ATOM 626 C C . ALA A 1 80 ? 6.286 -11.883 -13.803 1.00 89.50 80 ALA A C 1
ATOM 628 O O . ALA A 1 80 ? 6.640 -12.919 -14.367 1.00 89.50 80 ALA A O 1
ATOM 629 N N . LEU A 1 81 ? 6.973 -11.359 -12.781 1.00 88.56 81 LEU A N 1
ATOM 630 C CA . LEU A 1 81 ? 8.087 -12.034 -12.103 1.00 88.56 81 LEU A CA 1
ATOM 631 C C . LEU A 1 81 ? 7.633 -13.057 -11.052 1.00 88.56 81 LEU A C 1
ATOM 633 O O . LEU A 1 81 ? 8.471 -13.700 -10.426 1.00 88.56 81 LEU A O 1
ATOM 637 N N . GLY A 1 82 ? 6.326 -13.202 -10.836 1.00 88.75 82 GLY A N 1
ATOM 638 C CA . GLY A 1 82 ? 5.766 -14.084 -9.817 1.00 88.75 82 GLY A CA 1
ATOM 639 C C . GLY A 1 82 ? 5.707 -13.463 -8.421 1.00 88.75 82 GLY A C 1
ATOM 640 O O . GLY A 1 82 ? 5.476 -14.190 -7.453 1.00 88.75 82 GLY A O 1
ATOM 641 N N . VAL A 1 83 ? 5.896 -12.142 -8.286 1.00 90.88 83 VAL A N 1
ATOM 642 C CA . VAL A 1 83 ? 5.665 -11.455 -7.009 1.00 90.88 83 VAL A CA 1
ATOM 643 C C . VAL A 1 83 ? 4.181 -11.545 -6.671 1.00 90.88 83 VAL A C 1
ATOM 645 O O . VAL A 1 83 ? 3.322 -11.148 -7.460 1.00 90.88 83 VAL A O 1
ATOM 648 N N . LYS A 1 84 ? 3.888 -12.071 -5.482 1.00 91.62 84 LYS A N 1
ATOM 649 C CA . LYS A 1 84 ? 2.531 -12.173 -4.948 1.00 91.62 84 LYS A CA 1
ATOM 650 C C . LYS A 1 84 ? 2.259 -10.982 -4.042 1.00 91.62 84 LYS A C 1
ATOM 652 O O . LYS A 1 84 ? 3.053 -10.690 -3.152 1.00 91.62 84 LYS A O 1
ATOM 657 N N . PHE A 1 85 ? 1.132 -10.325 -4.267 1.00 93.75 85 PHE A N 1
ATOM 658 C CA . PHE A 1 85 ? 0.651 -9.229 -3.438 1.00 93.75 85 PHE A CA 1
ATOM 659 C C . PHE A 1 85 ? -0.544 -9.727 -2.635 1.00 93.75 85 PHE A C 1
ATOM 661 O O . PHE A 1 85 ? -1.440 -10.345 -3.206 1.00 93.75 85 PHE A O 1
ATOM 668 N N . GLY A 1 86 ? -0.533 -9.477 -1.326 1.00 92.44 86 GLY A N 1
ATOM 669 C CA . GLY A 1 86 ? -1.665 -9.799 -0.464 1.00 92.44 86 GLY A CA 1
ATOM 670 C C . GLY A 1 86 ? -2.864 -8.898 -0.750 1.00 92.44 86 GLY A C 1
ATOM 671 O O . GLY A 1 86 ? -2.708 -7.742 -1.157 1.00 92.44 86 GLY A O 1
ATOM 672 N N . SER A 1 87 ? -4.052 -9.443 -0.521 1.00 94.00 87 SER A N 1
ATOM 673 C CA . SER A 1 87 ? -5.332 -8.736 -0.522 1.00 94.00 87 SER A CA 1
ATOM 674 C C . SER A 1 87 ? -5.603 -8.046 0.821 1.00 94.00 87 SER A C 1
ATOM 676 O O . SER A 1 87 ? -4.986 -8.359 1.844 1.00 94.00 87 SER A O 1
ATOM 678 N N . MET A 1 88 ? -6.548 -7.101 0.826 1.00 94.00 88 MET A N 1
ATOM 679 C CA . MET A 1 88 ? -6.977 -6.441 2.062 1.00 94.00 88 MET A CA 1
ATOM 680 C C . MET A 1 88 ? -7.659 -7.445 2.997 1.00 94.00 88 MET A C 1
ATOM 682 O O . MET A 1 88 ? -7.485 -7.391 4.210 1.00 94.00 88 MET A O 1
ATOM 686 N N . GLU A 1 89 ? -8.405 -8.392 2.432 1.00 94.62 89 GLU A N 1
ATOM 687 C CA . GLU A 1 89 ? -9.086 -9.465 3.146 1.00 94.62 89 GLU A CA 1
ATOM 688 C C . GLU A 1 89 ? -8.096 -10.396 3.855 1.00 94.62 89 GLU A C 1
ATOM 690 O O . GLU A 1 89 ? -8.292 -10.708 5.030 1.00 94.62 89 GLU A O 1
ATOM 695 N N . GLU A 1 90 ? -7.018 -10.803 3.174 1.00 95.94 90 GLU A N 1
ATOM 696 C CA . GLU A 1 90 ? -5.946 -11.605 3.781 1.00 95.94 90 GLU A CA 1
ATOM 697 C C . GLU A 1 90 ? -5.260 -10.840 4.911 1.00 95.94 90 GLU A C 1
ATOM 699 O O . GLU A 1 90 ? -5.092 -11.390 5.998 1.00 95.94 90 GLU A O 1
ATOM 704 N N . PHE A 1 91 ? -4.928 -9.562 4.691 1.00 94.75 91 PHE A N 1
ATOM 705 C CA . PHE A 1 91 ? -4.346 -8.716 5.732 1.00 94.75 91 PHE A CA 1
ATOM 706 C C . PHE A 1 91 ? -5.267 -8.611 6.952 1.00 94.75 91 PHE A C 1
ATOM 708 O O . PHE A 1 91 ? -4.828 -8.808 8.084 1.00 94.75 91 PHE A O 1
ATOM 715 N N . ILE A 1 92 ? -6.561 -8.359 6.746 1.00 95.69 92 ILE A N 1
ATOM 716 C CA . ILE A 1 92 ? -7.510 -8.270 7.855 1.00 95.69 92 ILE A CA 1
ATOM 717 C C . ILE A 1 92 ? -7.595 -9.600 8.609 1.00 95.69 92 ILE A C 1
ATOM 719 O O . ILE A 1 92 ? -7.512 -9.606 9.838 1.00 95.69 92 ILE A O 1
ATOM 723 N N . ALA A 1 93 ? -7.731 -10.719 7.898 1.00 96.56 93 ALA A N 1
ATOM 724 C CA . ALA A 1 93 ? -7.857 -12.033 8.516 1.00 96.56 93 ALA A CA 1
ATOM 725 C C . ALA A 1 93 ? -6.604 -12.440 9.312 1.00 96.56 93 ALA A C 1
ATOM 727 O O . ALA A 1 93 ? -6.732 -13.054 10.369 1.00 96.56 93 ALA A O 1
ATOM 728 N N . GLN A 1 94 ? -5.410 -12.103 8.818 1.00 96.56 94 GLN A N 1
ATOM 729 C CA . GLN A 1 94 ? -4.138 -12.543 9.400 1.00 96.56 94 GLN A CA 1
ATOM 730 C C . GLN A 1 94 ? -3.583 -11.583 10.455 1.00 96.56 94 GLN A C 1
ATOM 732 O O . GLN A 1 94 ? -2.971 -12.031 11.419 1.00 96.56 94 GLN A O 1
ATOM 737 N N . GLU A 1 95 ? -3.798 -10.277 10.303 1.00 94.94 95 GLU A N 1
ATOM 738 C CA . GLU A 1 95 ? -3.128 -9.265 11.129 1.00 94.94 95 GLU A CA 1
ATOM 739 C C . GLU A 1 95 ? -4.092 -8.478 12.018 1.00 94.94 95 GLU A C 1
ATOM 741 O O . GLU A 1 95 ? -3.740 -8.094 13.137 1.00 94.94 95 GLU A O 1
ATOM 746 N N . VAL A 1 96 ? -5.309 -8.214 11.546 1.00 94.88 96 VAL A N 1
ATOM 747 C CA . VAL A 1 96 ? -6.253 -7.347 12.262 1.00 94.88 96 VAL A CA 1
ATOM 748 C C . VAL A 1 96 ? -7.152 -8.166 13.185 1.00 94.88 96 VAL A C 1
ATOM 750 O O . VAL A 1 96 ? -7.217 -7.881 14.380 1.00 94.88 96 VAL A O 1
ATOM 753 N N . VAL A 1 97 ? -7.824 -9.194 12.658 1.00 94.19 97 VAL A N 1
ATOM 754 C CA . VAL A 1 97 ? -8.749 -10.048 13.424 1.00 94.19 97 VAL A CA 1
ATOM 755 C C . VAL A 1 97 ? -8.070 -10.670 14.651 1.00 94.19 97 VAL A C 1
ATOM 757 O O . VAL A 1 97 ? -8.656 -10.595 15.726 1.00 94.19 97 VAL A O 1
AT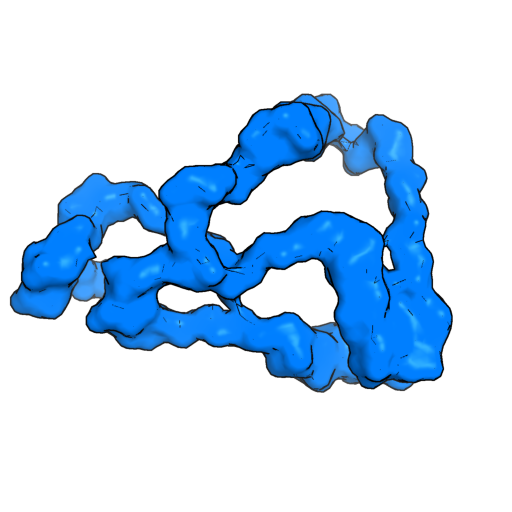OM 760 N N . PRO A 1 98 ? -6.831 -11.193 14.591 1.00 96.31 98 PRO A N 1
ATOM 761 C CA . PRO A 1 98 ? -6.201 -11.769 15.782 1.00 96.31 98 PRO A CA 1
ATOM 762 C C . PRO A 1 98 ? -5.921 -10.768 16.912 1.00 96.31 98 PRO A C 1
ATOM 764 O O . PRO A 1 98 ? -5.731 -11.180 18.052 1.00 96.31 98 PRO A O 1
ATOM 767 N N . ARG A 1 99 ? -5.869 -9.463 16.611 1.00 93.69 99 ARG A N 1
ATOM 768 C CA . ARG A 1 99 ? -5.548 -8.401 17.581 1.00 93.69 99 ARG A CA 1
ATOM 769 C C . ARG A 1 99 ? -6.781 -7.641 18.066 1.00 93.69 99 ARG A C 1
ATOM 771 O O . ARG A 1 99 ? -6.802 -7.178 19.202 1.00 93.69 99 ARG A O 1
ATOM 778 N N . PHE A 1 100 ? -7.784 -7.492 17.202 1.00 91.62 100 PHE A N 1
ATOM 779 C CA . PHE A 1 100 ? -8.934 -6.608 17.424 1.00 91.62 100 PHE A CA 1
ATOM 780 C C . PHE A 1 100 ? -10.297 -7.272 17.166 1.00 91.62 100 PHE A C 1
ATOM 782 O O . PHE A 1 100 ? -11.334 -6.644 17.413 1.00 91.62 100 PHE A O 1
ATOM 789 N N . GLY A 1 101 ? -10.301 -8.509 16.656 1.00 76.69 101 GLY A N 1
ATOM 790 C CA . GLY A 1 101 ? -11.490 -9.323 16.376 1.00 76.69 101 GLY A CA 1
ATOM 791 C C . GLY A 1 101 ? -12.316 -9.649 17.606 1.00 76.69 101 GLY A C 1
ATOM 792 O O . GLY A 1 101 ? -11.821 -9.516 18.744 1.00 76.69 101 GLY A O 1
#